Protein AF-K2ARZ6-F1 (afdb_monomer)

Structure (mmCIF, N/CA/C/O backbone):
data_AF-K2ARZ6-F1
#
_entry.id   AF-K2ARZ6-F1
#
loop_
_atom_site.group_PDB
_atom_site.id
_atom_site.type_symbol
_atom_site.label_atom_id
_atom_site.label_alt_id
_atom_site.label_comp_id
_atom_site.label_asym_id
_atom_site.label_entity_id
_atom_site.label_seq_id
_atom_site.pdbx_PDB_ins_code
_atom_site.Cartn_x
_atom_site.Cartn_y
_atom_site.Cartn_z
_atom_site.occupancy
_atom_site.B_iso_or_equiv
_atom_site.auth_seq_id
_atom_site.auth_comp_id
_atom_site.auth_asym_id
_atom_site.auth_atom_id
_atom_site.pdbx_PDB_model_num
ATOM 1 N N . MET A 1 1 ? 5.471 -30.128 -19.962 1.00 64.19 1 MET A N 1
ATOM 2 C CA . MET A 1 1 ? 4.836 -29.045 -20.753 1.00 64.19 1 MET A CA 1
ATOM 3 C C . MET A 1 1 ? 5.200 -29.067 -22.243 1.00 64.19 1 MET A C 1
ATOM 5 O O . MET A 1 1 ? 4.639 -28.265 -22.982 1.00 64.19 1 MET A O 1
ATOM 9 N N . HIS A 1 2 ? 6.078 -29.966 -22.718 1.00 77.81 2 HIS A N 1
ATOM 10 C CA . HIS A 1 2 ? 6.217 -30.201 -24.163 1.00 77.81 2 HIS A CA 1
ATOM 11 C C . HIS A 1 2 ? 4.883 -30.666 -24.757 1.00 77.81 2 HIS A C 1
ATOM 13 O O . HIS A 1 2 ? 4.178 -31.442 -24.115 1.00 77.81 2 HIS A O 1
ATOM 19 N N . GLY A 1 3 ? 4.527 -30.142 -25.931 1.00 87.31 3 GLY A N 1
ATOM 20 C CA . GLY A 1 3 ? 3.229 -30.386 -26.571 1.00 87.31 3 GLY A CA 1
ATOM 21 C C . GLY A 1 3 ? 2.053 -29.590 -25.988 1.00 87.31 3 GLY A C 1
ATOM 22 O O . GLY A 1 3 ? 0.947 -29.716 -26.496 1.00 87.31 3 GLY A O 1
ATOM 23 N N . ILE A 1 4 ? 2.276 -28.768 -24.951 1.00 93.00 4 ILE A N 1
ATOM 24 C CA . ILE A 1 4 ? 1.245 -27.908 -24.332 1.00 93.00 4 ILE A CA 1
ATOM 25 C C . ILE A 1 4 ? 1.539 -26.426 -24.590 1.00 93.00 4 ILE A C 1
ATOM 27 O O . ILE A 1 4 ? 0.636 -25.661 -24.908 1.00 93.00 4 ILE A O 1
ATOM 31 N N . LEU A 1 5 ? 2.805 -26.015 -24.458 1.00 89.50 5 LEU A N 1
ATOM 32 C CA . LEU A 1 5 ? 3.258 -24.655 -24.755 1.00 89.50 5 LEU A CA 1
ATOM 33 C C . LEU A 1 5 ? 4.211 -24.663 -25.953 1.00 89.50 5 LEU A C 1
ATOM 35 O O . LEU A 1 5 ? 4.997 -25.608 -26.078 1.00 89.50 5 LEU A O 1
ATOM 39 N N . PRO A 1 6 ? 4.208 -23.602 -26.782 1.00 92.88 6 PRO A N 1
ATOM 40 C CA . PRO A 1 6 ? 5.226 -23.413 -27.807 1.00 92.88 6 PRO A CA 1
ATOM 41 C C . PRO A 1 6 ? 6.631 -23.489 -27.204 1.00 92.88 6 PRO A C 1
ATOM 43 O O . PRO A 1 6 ? 6.896 -22.886 -26.156 1.00 92.88 6 PRO A O 1
ATOM 46 N N . ASP A 1 7 ? 7.545 -24.205 -27.865 1.00 92.56 7 ASP A N 1
ATOM 47 C CA . ASP A 1 7 ? 8.907 -24.382 -27.352 1.00 92.56 7 ASP A CA 1
ATOM 48 C C . ASP A 1 7 ? 9.645 -23.046 -27.191 1.00 92.56 7 ASP A C 1
ATOM 50 O O . ASP A 1 7 ? 10.406 -22.898 -26.234 1.00 92.56 7 ASP A O 1
ATOM 54 N N . GLU A 1 8 ? 9.344 -22.036 -28.018 1.00 90.69 8 GLU A N 1
ATOM 55 C CA . GLU A 1 8 ? 9.881 -20.677 -27.844 1.00 90.69 8 GLU A CA 1
ATOM 56 C C . GLU A 1 8 ? 9.511 -20.070 -26.485 1.00 90.69 8 GLU A C 1
ATOM 58 O O . GLU A 1 8 ? 10.323 -19.389 -25.868 1.00 90.69 8 GLU A O 1
ATOM 63 N N . THR A 1 9 ? 8.295 -20.332 -25.989 1.00 88.12 9 THR A N 1
ATOM 64 C CA . THR A 1 9 ? 7.817 -19.794 -24.711 1.00 88.12 9 THR A CA 1
ATOM 65 C C . THR A 1 9 ? 8.394 -20.608 -23.564 1.00 88.12 9 THR A C 1
ATOM 67 O O . THR A 1 9 ? 8.871 -20.042 -22.582 1.00 88.12 9 THR A O 1
ATOM 70 N N . ARG A 1 10 ? 8.393 -21.940 -23.700 1.00 90.69 10 ARG A N 1
ATOM 71 C CA . ARG A 1 10 ? 8.890 -22.873 -22.680 1.00 90.69 10 ARG A CA 1
ATOM 72 C C . ARG A 1 10 ?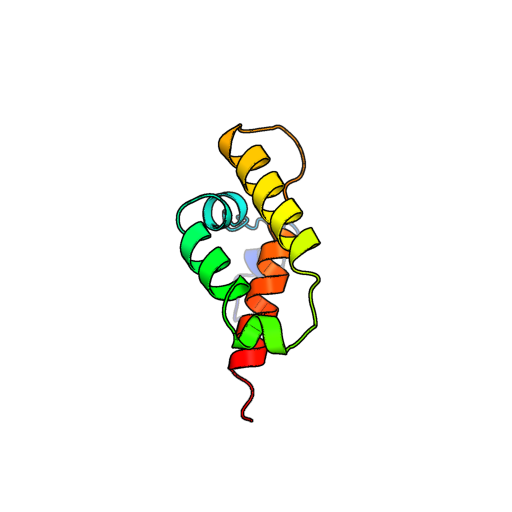 10.389 -22.708 -22.416 1.00 90.69 10 ARG A C 1
ATOM 74 O O . ARG A 1 10 ? 10.827 -22.898 -21.287 1.00 90.69 10 ARG A O 1
ATOM 81 N N . THR A 1 11 ? 11.164 -22.373 -23.447 1.00 91.31 11 THR A N 1
ATOM 82 C CA . THR A 1 11 ? 12.627 -22.206 -23.360 1.00 91.31 11 THR A CA 1
ATOM 83 C C . THR A 1 11 ? 13.066 -20.755 -23.174 1.00 91.31 11 THR A C 1
ATOM 85 O O . THR A 1 11 ? 14.262 -20.474 -23.091 1.00 91.31 11 THR A O 1
ATOM 88 N N . ARG A 1 12 ? 12.123 -19.809 -23.066 1.00 88.00 12 ARG A N 1
ATOM 89 C CA . ARG A 1 12 ? 12.440 -18.386 -22.939 1.00 88.00 12 ARG A CA 1
ATOM 90 C C . ARG A 1 12 ? 13.101 -18.076 -21.594 1.00 88.00 12 ARG A C 1
ATOM 92 O O . ARG A 1 12 ? 12.432 -17.997 -20.570 1.00 88.00 12 ARG A O 1
ATOM 99 N N . ILE A 1 13 ? 14.401 -17.786 -21.619 1.00 86.38 13 ILE A N 1
ATOM 100 C CA . ILE A 1 13 ? 15.164 -17.357 -20.430 1.00 86.38 13 ILE A CA 1
ATOM 101 C C . ILE A 1 13 ? 14.783 -15.925 -20.018 1.00 86.38 13 ILE A C 1
ATOM 103 O O . ILE A 1 13 ? 14.699 -15.594 -18.837 1.00 86.38 13 ILE A O 1
ATOM 107 N N . LYS A 1 14 ? 14.516 -15.049 -20.995 1.00 82.50 14 LYS A N 1
ATOM 108 C CA . LYS A 1 14 ? 14.175 -13.646 -20.736 1.00 82.50 14 LYS A CA 1
ATOM 109 C C . LYS A 1 14 ? 12.754 -13.528 -20.186 1.00 82.50 14 LYS A C 1
ATOM 111 O O . LYS A 1 14 ? 11.786 -13.653 -20.933 1.00 82.50 14 LYS A O 1
ATOM 116 N N . LYS A 1 15 ? 12.606 -13.190 -18.903 1.00 75.88 15 LYS A N 1
ATOM 117 C CA . LYS A 1 15 ? 11.310 -12.808 -18.330 1.00 75.88 15 LYS A CA 1
ATOM 118 C C . LYS A 1 15 ? 11.056 -11.320 -18.555 1.00 75.88 15 LYS A C 1
ATOM 120 O O . LYS A 1 15 ? 11.430 -10.483 -17.746 1.00 75.88 15 LYS A O 1
ATOM 125 N N . THR A 1 16 ? 10.359 -10.984 -19.635 1.00 73.00 16 THR A N 1
ATOM 126 C CA . THR A 1 16 ? 9.682 -9.683 -19.721 1.00 73.00 16 THR A CA 1
ATOM 127 C C . THR A 1 16 ? 8.360 -9.790 -18.971 1.00 73.00 16 THR A C 1
ATOM 129 O O . THR A 1 16 ? 7.496 -10.590 -19.338 1.00 73.00 16 THR A O 1
ATOM 132 N N . GLY A 1 17 ? 8.237 -9.054 -17.873 1.00 71.06 17 GLY A N 1
ATOM 133 C CA . GLY A 1 17 ? 6.969 -8.762 -17.221 1.00 71.06 17 GLY A CA 1
ATOM 134 C C . GLY A 1 17 ? 6.733 -7.265 -17.314 1.00 71.06 17 GLY A C 1
ATOM 135 O O . GLY A 1 17 ? 7.652 -6.488 -17.074 1.00 71.06 17 GLY A O 1
ATOM 136 N N . TRP A 1 18 ? 5.523 -6.869 -17.682 1.00 69.81 18 TRP A N 1
ATOM 137 C CA . TRP A 1 18 ? 5.087 -5.507 -17.432 1.00 69.81 18 TRP A CA 1
ATOM 138 C C . TRP A 1 18 ? 4.764 -5.435 -15.948 1.00 69.81 18 TRP A C 1
ATOM 140 O O . TRP A 1 18 ? 3.885 -6.160 -15.479 1.00 69.81 18 TRP A O 1
ATOM 150 N N . ASN A 1 19 ? 5.509 -4.626 -15.199 1.00 71.44 19 ASN A N 1
ATOM 151 C CA . ASN A 1 19 ? 5.121 -4.347 -13.826 1.00 71.44 19 ASN A CA 1
ATOM 152 C C . ASN A 1 19 ? 3.748 -3.684 -13.877 1.00 71.44 19 ASN A C 1
ATOM 154 O O . ASN A 1 19 ? 3.556 -2.712 -14.613 1.00 71.44 19 ASN A O 1
ATOM 158 N N . ALA A 1 20 ? 2.792 -4.216 -13.115 1.00 79.50 20 ALA A N 1
ATOM 159 C CA . ALA A 1 20 ? 1.551 -3.497 -12.888 1.00 79.50 20 ALA A CA 1
ATOM 160 C C . ALA A 1 20 ? 1.915 -2.096 -12.360 1.00 79.50 20 ALA A C 1
ATOM 162 O O . ALA A 1 20 ? 2.842 -1.989 -11.545 1.00 79.50 20 ALA A O 1
ATOM 163 N N . PRO A 1 21 ? 1.242 -1.021 -12.804 1.00 88.12 21 PRO A N 1
ATOM 164 C CA . PRO A 1 21 ? 1.553 0.343 -12.388 1.00 88.12 21 PRO A CA 1
ATOM 165 C C . PRO A 1 21 ? 1.048 0.605 -10.957 1.00 88.12 21 PRO A C 1
ATOM 167 O O . PRO A 1 21 ? 0.287 1.533 -10.704 1.00 88.12 21 PRO A O 1
ATOM 170 N N . ALA A 1 22 ? 1.463 -0.234 -10.002 1.00 88.75 22 ALA A N 1
ATOM 171 C CA . ALA A 1 22 ? 1.018 -0.212 -8.614 1.00 88.75 22 ALA A CA 1
ATOM 172 C C . ALA A 1 22 ? 1.342 1.126 -7.937 1.00 88.75 22 ALA A C 1
ATOM 174 O O . ALA A 1 22 ? 0.531 1.631 -7.172 1.00 88.75 22 ALA A O 1
ATOM 175 N N . HIS A 1 23 ? 2.471 1.746 -8.287 1.00 89.81 23 HIS A N 1
ATOM 176 C CA . HIS A 1 23 ? 2.812 3.099 -7.848 1.00 89.81 23 HIS A CA 1
ATOM 177 C C . HIS A 1 23 ? 1.763 4.140 -8.269 1.00 89.81 23 HIS A C 1
ATOM 179 O O . HIS A 1 23 ? 1.361 4.967 -7.464 1.00 89.81 23 HIS A O 1
ATOM 185 N N . GLN A 1 24 ? 1.252 4.078 -9.502 1.00 91.38 24 GLN A N 1
ATOM 186 C CA . GLN A 1 24 ? 0.181 4.981 -9.936 1.00 91.38 24 GLN A CA 1
ATOM 187 C C . GLN A 1 24 ? -1.159 4.622 -9.304 1.00 91.38 24 GLN A C 1
ATOM 189 O O . GLN A 1 24 ? -1.968 5.513 -9.062 1.00 91.38 24 GLN A O 1
ATOM 194 N N . TRP A 1 25 ? -1.410 3.335 -9.059 1.00 92.75 25 TRP A N 1
ATOM 195 C CA . TRP A 1 25 ? -2.640 2.880 -8.422 1.00 92.75 25 TRP A CA 1
ATOM 196 C C . TRP A 1 25 ? -2.747 3.414 -6.994 1.00 92.75 25 TRP A C 1
ATOM 198 O O . TRP A 1 25 ? -3.728 4.0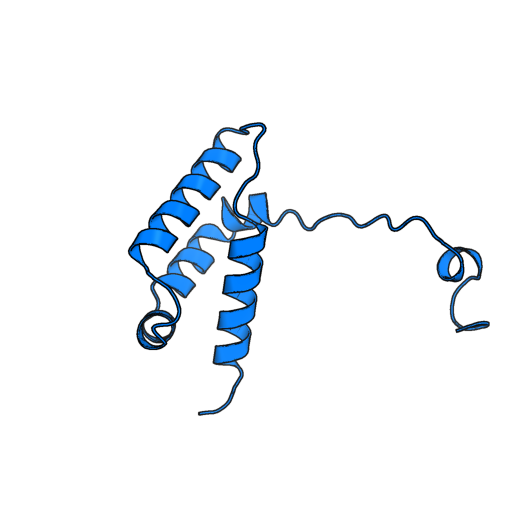78 -6.667 1.00 92.75 25 TRP A O 1
ATOM 208 N N . PHE A 1 26 ? -1.713 3.189 -6.181 1.00 93.94 26 PHE A N 1
ATOM 209 C CA . PHE A 1 26 ? -1.694 3.569 -4.770 1.00 93.94 26 PHE A CA 1
ATOM 210 C C . PHE A 1 26 ? -1.490 5.064 -4.520 1.00 93.94 26 PHE A C 1
ATOM 212 O O . PHE A 1 26 ? -1.775 5.509 -3.416 1.00 93.94 26 PHE A O 1
ATOM 219 N N . ALA A 1 27 ? -1.058 5.839 -5.517 1.00 93.12 27 ALA A N 1
ATOM 220 C CA . ALA A 1 27 ? -0.976 7.298 -5.423 1.00 93.12 27 ALA A CA 1
ATOM 221 C C . ALA A 1 27 ? -2.153 8.039 -6.087 1.00 93.12 27 ALA A C 1
ATOM 223 O O . ALA A 1 27 ? -2.279 9.242 -5.902 1.00 93.12 27 ALA A O 1
ATOM 224 N N . ASN A 1 28 ? -3.000 7.357 -6.871 1.00 91.06 28 ASN A N 1
ATOM 225 C CA . ASN A 1 28 ? -4.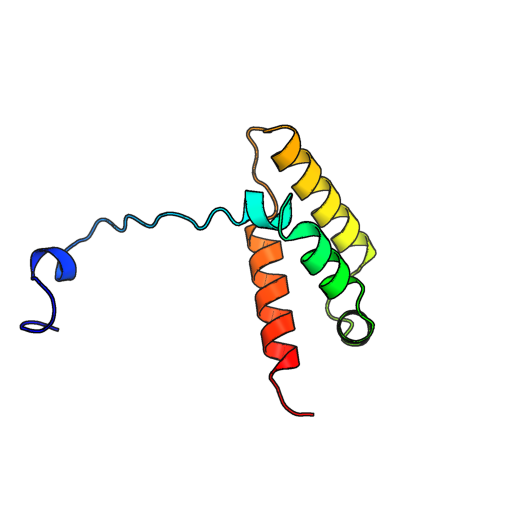117 7.990 -7.582 1.00 91.06 28 ASN A CA 1
ATOM 226 C C . ASN A 1 28 ? -5.425 7.219 -7.372 1.00 91.06 28 ASN A C 1
ATOM 228 O O . ASN A 1 28 ? -6.082 7.364 -6.346 1.00 91.06 28 ASN A O 1
ATOM 232 N N . LYS A 1 29 ? -5.815 6.397 -8.356 1.00 88.44 29 LYS A N 1
ATOM 233 C CA . LYS A 1 29 ? -7.161 5.817 -8.456 1.00 88.44 29 LYS A CA 1
ATOM 234 C C . LYS A 1 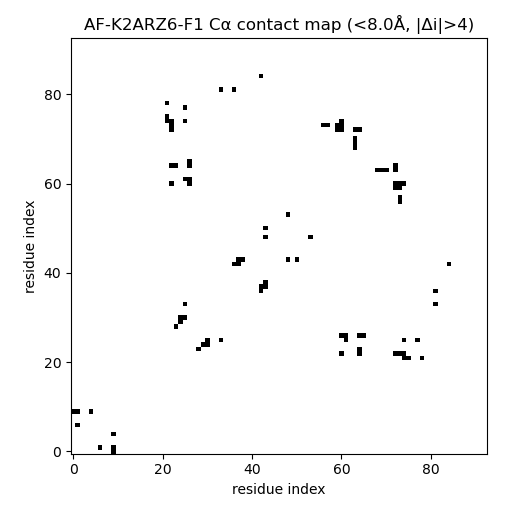29 ? -7.551 4.959 -7.259 1.00 88.44 29 LYS A C 1
ATOM 236 O O . LYS A 1 29 ? -8.723 4.938 -6.944 1.00 88.44 29 LYS A O 1
ATOM 241 N N . GLY A 1 30 ? -6.592 4.261 -6.652 1.00 90.56 30 GLY A N 1
ATOM 242 C CA . GLY A 1 30 ? -6.814 3.377 -5.511 1.00 90.56 30 GLY A CA 1
ATOM 243 C C . GLY A 1 30 ? -6.410 3.976 -4.166 1.00 90.56 30 GLY A C 1
ATOM 244 O O . GLY A 1 30 ? -6.372 3.251 -3.174 1.00 90.56 30 GLY A O 1
ATOM 245 N N . LEU A 1 31 ? -6.023 5.257 -4.119 1.00 92.50 31 LEU A N 1
ATOM 246 C CA . LEU A 1 31 ? -5.553 5.901 -2.889 1.00 92.50 31 LEU A CA 1
ATOM 247 C C . LEU A 1 31 ? -6.672 5.999 -1.847 1.00 92.50 31 LEU A C 1
ATOM 249 O O . LEU A 1 31 ? -6.416 5.819 -0.655 1.00 92.50 31 LEU A O 1
ATOM 253 N N . LEU A 1 32 ? -7.902 6.278 -2.288 1.00 94.00 32 LEU A N 1
ATOM 254 C CA . LEU A 1 32 ? -9.053 6.381 -1.397 1.00 94.00 32 LEU A CA 1
ATOM 255 C C . LEU A 1 32 ? -9.366 5.020 -0.768 1.00 94.00 32 LEU A C 1
ATOM 257 O O . LEU A 1 32 ? -9.400 4.913 0.452 1.00 94.00 32 LEU A O 1
ATOM 261 N N . GLU A 1 33 ? -9.483 3.972 -1.579 1.00 94.31 33 GLU A N 1
ATOM 262 C CA . GLU A 1 33 ? -9.760 2.606 -1.132 1.00 94.31 33 GLU A CA 1
ATOM 263 C C . GLU A 1 33 ? -8.641 2.064 -0.233 1.00 94.31 33 GLU A C 1
ATOM 265 O O . GLU A 1 33 ? -8.903 1.361 0.743 1.00 94.31 33 GLU A O 1
ATOM 270 N N . LEU A 1 34 ? -7.384 2.415 -0.525 1.00 95.00 34 LEU A N 1
ATOM 271 C CA . LEU A 1 34 ? -6.247 2.083 0.331 1.00 95.00 34 LEU A CA 1
ATOM 272 C C . LEU A 1 34 ? -6.370 2.750 1.708 1.00 95.00 34 LEU A C 1
ATOM 274 O O . LEU A 1 34 ? -6.200 2.079 2.729 1.00 95.00 34 LEU A O 1
ATOM 278 N N . LYS A 1 35 ? -6.685 4.052 1.748 1.00 94.69 35 LYS A N 1
ATOM 279 C CA . LYS A 1 35 ? -6.900 4.794 3.000 1.00 94.69 35 LYS A CA 1
ATOM 280 C C . LYS A 1 35 ? -8.092 4.222 3.772 1.00 94.69 35 LYS A C 1
ATOM 282 O O . LYS A 1 35 ? -7.975 3.981 4.970 1.00 94.69 35 LYS A O 1
ATOM 287 N N . GLU A 1 36 ? -9.203 3.922 3.104 1.00 95.12 36 GLU A N 1
ATOM 288 C CA . GLU A 1 36 ? -10.371 3.286 3.725 1.00 95.12 36 GLU A CA 1
ATOM 289 C C . GLU A 1 36 ? -10.039 1.915 4.325 1.00 95.12 36 GLU A C 1
ATOM 291 O O . GLU A 1 36 ? -10.432 1.617 5.456 1.00 95.12 36 GLU A O 1
ATOM 296 N N . LEU A 1 37 ? -9.266 1.090 3.612 1.00 95.31 37 LEU A N 1
ATOM 297 C CA . LEU A 1 37 ? -8.811 -0.208 4.104 1.00 95.31 37 LEU A CA 1
ATOM 298 C C . LEU A 1 37 ? -7.964 -0.054 5.373 1.00 95.31 37 LEU A C 1
ATOM 300 O O . LEU A 1 37 ? -8.256 -0.707 6.376 1.00 95.31 37 LEU A O 1
ATOM 304 N N . ILE A 1 38 ? -6.970 0.835 5.352 1.00 94.69 38 ILE A N 1
ATOM 305 C CA . ILE A 1 38 ? -6.033 1.064 6.464 1.00 94.69 38 ILE A CA 1
ATOM 306 C C . ILE A 1 38 ? -6.731 1.679 7.684 1.00 94.69 38 ILE A C 1
ATOM 308 O O . ILE A 1 38 ? -6.427 1.340 8.829 1.00 94.69 38 ILE A O 1
ATOM 312 N N . TYR A 1 39 ? -7.697 2.569 7.467 1.00 94.31 39 TYR A N 1
ATOM 313 C CA . TYR A 1 39 ? -8.422 3.214 8.558 1.00 94.31 39 TYR A CA 1
ATOM 314 C C . TYR A 1 39 ? -9.649 2.437 9.037 1.00 94.31 39 TYR A C 1
ATOM 316 O O . TYR A 1 39 ? -10.268 2.852 10.020 1.00 94.31 39 TYR A O 1
ATOM 324 N N . SER A 1 40 ? -9.972 1.302 8.415 1.00 95.94 40 SER A N 1
ATOM 325 C CA . SER A 1 40 ? -11.087 0.458 8.842 1.00 95.94 40 SER A CA 1
ATOM 326 C C . SER A 1 40 ? -10.891 -0.092 10.268 1.00 95.94 40 SER A C 1
ATOM 328 O O . SER A 1 40 ? -9.769 -0.434 10.659 1.00 95.94 40 SER A O 1
ATOM 330 N N . PRO A 1 41 ? -11.969 -0.234 11.067 1.00 95.00 41 PRO A N 1
ATOM 331 C CA . PRO A 1 41 ? -11.872 -0.793 12.416 1.00 95.00 41 PRO A CA 1
ATOM 332 C C . PRO A 1 41 ? -11.263 -2.197 12.443 1.00 95.00 41 PRO A C 1
ATOM 334 O O . PRO A 1 41 ? -10.462 -2.494 13.325 1.00 95.00 41 PRO A O 1
ATOM 337 N N . THR A 1 42 ? -11.600 -3.035 11.460 1.00 93.81 42 THR A N 1
ATOM 338 C CA . THR A 1 42 ? -11.084 -4.403 11.340 1.00 93.81 42 THR A CA 1
ATOM 339 C C . THR A 1 42 ? -9.573 -4.416 11.160 1.00 93.81 42 THR A C 1
ATOM 341 O O . THR A 1 42 ? -8.896 -5.147 11.872 1.00 93.81 42 THR A O 1
ATOM 344 N N . PHE A 1 43 ? -9.028 -3.562 10.289 1.00 96.50 43 PHE A N 1
ATOM 345 C CA . PHE A 1 43 ? -7.582 -3.442 10.102 1.00 96.50 43 PHE A CA 1
ATOM 346 C C . PHE A 1 43 ? -6.883 -3.006 11.396 1.00 96.50 43 PHE A C 1
ATOM 348 O O . PHE A 1 43 ? -5.905 -3.622 11.820 1.00 96.50 43 PHE A O 1
ATOM 355 N N . ARG A 1 44 ? -7.420 -1.981 12.073 1.00 94.50 44 ARG A N 1
ATOM 356 C CA . ARG A 1 44 ? -6.839 -1.447 13.317 1.00 94.50 44 ARG A CA 1
ATOM 357 C C . ARG A 1 44 ? -6.854 -2.466 14.456 1.00 94.50 44 ARG A C 1
ATOM 359 O O . ARG A 1 44 ? -5.867 -2.589 15.174 1.00 94.50 44 ARG A O 1
ATOM 366 N N . GLN A 1 45 ? -7.947 -3.213 14.605 1.00 95.06 45 GLN A N 1
ATOM 367 C CA . GLN A 1 45 ? -8.101 -4.215 15.664 1.00 95.06 45 GLN A CA 1
ATOM 368 C C . GLN A 1 45 ? -7.117 -5.382 15.539 1.00 95.06 45 GLN A C 1
ATOM 370 O O . GLN A 1 45 ? -6.799 -6.006 16.546 1.00 95.06 45 GLN A O 1
ATOM 375 N N . ARG A 1 46 ? -6.588 -5.658 14.339 1.00 93.62 46 ARG A N 1
ATOM 376 C CA . ARG A 1 46 ? -5.567 -6.702 14.155 1.00 93.62 46 ARG A CA 1
ATOM 377 C C . ARG A 1 46 ? -4.245 -6.377 14.847 1.00 93.62 46 ARG A C 1
ATOM 379 O O . ARG A 1 46 ? -3.500 -7.299 15.153 1.00 93.62 46 ARG A O 1
ATOM 386 N N . GLY A 1 47 ? -3.918 -5.096 15.044 1.00 95.38 47 GLY A N 1
ATOM 387 C CA . GLY A 1 47 ? -2.698 -4.680 15.747 1.00 95.38 47 GLY A CA 1
ATOM 388 C C . GLY A 1 47 ? -1.376 -5.063 15.063 1.00 95.38 47 GLY A C 1
ATOM 389 O O . GLY A 1 47 ? -0.332 -5.013 15.704 1.00 95.38 47 GLY A O 1
ATOM 390 N N . ILE A 1 48 ? -1.402 -5.445 13.780 1.00 96.19 48 ILE A N 1
ATOM 391 C CA . ILE A 1 48 ? -0.209 -5.885 13.030 1.00 96.19 48 ILE A CA 1
ATOM 392 C C . ILE A 1 48 ? 0.694 -4.697 12.665 1.00 96.19 48 ILE A C 1
ATOM 394 O O . ILE A 1 48 ? 1.917 -4.821 12.660 1.00 96.19 48 ILE A O 1
ATOM 398 N N . TYR A 1 49 ? 0.098 -3.544 12.351 1.00 96.62 49 TYR A N 1
ATOM 399 C CA . TYR A 1 49 ? 0.808 -2.377 11.828 1.00 96.62 49 TYR A CA 1
ATOM 400 C C . TYR A 1 49 ? 0.767 -1.194 12.792 1.00 96.62 49 TYR A C 1
ATOM 402 O O . TYR A 1 49 ? -0.252 -0.917 13.426 1.00 96.62 49 TYR A O 1
ATOM 410 N N . ASN A 1 50 ? 1.864 -0.436 12.832 1.00 95.75 50 ASN A N 1
ATOM 411 C CA . ASN A 1 50 ? 1.895 0.870 13.477 1.00 95.75 50 ASN A CA 1
ATOM 412 C C . ASN A 1 50 ? 1.286 1.924 12.537 1.00 95.75 50 ASN A C 1
ATOM 414 O O . ASN A 1 50 ? 1.884 2.269 11.518 1.00 95.75 50 ASN A O 1
ATOM 418 N N . LEU A 1 51 ? 0.108 2.440 12.896 1.00 94.06 51 LEU A N 1
ATOM 419 C CA . LEU A 1 51 ? -0.647 3.375 12.058 1.00 94.06 51 LEU A CA 1
ATOM 420 C C . LEU A 1 51 ? 0.106 4.684 11.794 1.00 94.06 51 LEU A C 1
ATOM 422 O O . LEU A 1 51 ? 0.075 5.168 10.670 1.00 94.06 51 LEU A O 1
ATOM 426 N N . SER A 1 52 ? 0.843 5.218 12.775 1.00 95.06 52 SER A N 1
ATOM 427 C CA . SER A 1 52 ? 1.567 6.481 12.575 1.00 95.06 52 SER A CA 1
ATOM 428 C C . SER A 1 52 ? 2.722 6.333 11.585 1.00 95.06 52 SER A C 1
ATOM 430 O O . SER A 1 52 ? 2.981 7.235 10.796 1.00 95.06 52 SER A O 1
ATOM 432 N N . GLN A 1 53 ? 3.391 5.176 11.576 1.00 97.31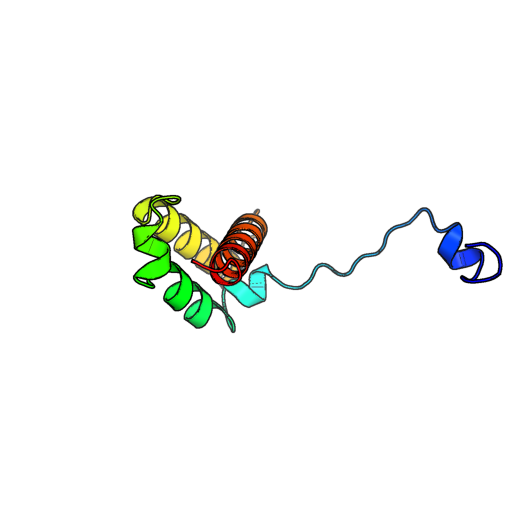 53 GLN A N 1
ATOM 433 C CA . GLN A 1 53 ? 4.420 4.872 10.577 1.00 97.31 53 GLN A CA 1
ATOM 434 C C . GLN A 1 53 ? 3.810 4.629 9.197 1.00 97.31 53 GLN A C 1
ATOM 436 O O . GLN A 1 53 ? 4.379 5.027 8.183 1.00 97.31 53 GLN A O 1
ATOM 441 N N . LEU A 1 54 ? 2.633 4.009 9.151 1.00 96.19 54 LEU A N 1
ATOM 442 C CA . LEU A 1 54 ? 1.924 3.763 7.904 1.00 96.19 54 LEU A CA 1
ATOM 443 C C . LEU A 1 54 ? 1.460 5.068 7.238 1.00 96.19 54 LEU A C 1
ATOM 445 O O . LEU A 1 54 ? 1.584 5.197 6.022 1.00 96.19 54 LEU A O 1
ATOM 449 N N . ASP A 1 55 ? 1.019 6.054 8.022 1.00 95.69 55 ASP A N 1
ATOM 450 C CA . ASP A 1 55 ? 0.669 7.390 7.525 1.00 95.69 55 ASP A CA 1
ATOM 451 C C . ASP A 1 55 ? 1.871 8.099 6.876 1.00 95.69 55 ASP A C 1
ATOM 453 O O . ASP A 1 55 ? 1.731 8.731 5.824 1.00 95.69 55 ASP A O 1
ATOM 457 N N . ILE A 1 56 ? 3.065 7.955 7.464 1.00 97.69 56 ILE A N 1
ATOM 458 C CA . ILE A 1 56 ? 4.315 8.484 6.896 1.00 97.69 56 ILE A CA 1
ATOM 459 C C . ILE A 1 56 ? 4.612 7.798 5.559 1.00 97.69 56 ILE A C 1
ATOM 461 O O . ILE A 1 56 ? 4.818 8.480 4.558 1.00 97.69 56 ILE A O 1
ATOM 465 N N . ILE A 1 57 ? 4.558 6.463 5.514 1.00 97.19 57 ILE A N 1
ATOM 466 C CA . ILE A 1 57 ? 4.812 5.678 4.295 1.00 97.19 57 ILE A CA 1
ATOM 467 C C . ILE A 1 57 ? 3.839 6.059 3.170 1.00 97.19 57 ILE A C 1
ATOM 469 O O . ILE A 1 57 ? 4.259 6.241 2.026 1.00 97.19 57 ILE A O 1
ATOM 473 N N . LEU A 1 58 ? 2.546 6.199 3.475 1.00 96.31 58 LEU A N 1
ATOM 474 C CA . LEU A 1 58 ? 1.538 6.620 2.498 1.00 96.31 58 LEU A CA 1
ATOM 475 C C . LEU A 1 58 ? 1.837 8.018 1.953 1.00 96.31 58 LEU A C 1
ATOM 477 O O . LEU A 1 58 ? 1.837 8.217 0.739 1.00 96.31 58 LEU A O 1
ATOM 481 N N . SER A 1 59 ? 2.131 8.965 2.844 1.00 95.81 59 SER A N 1
ATOM 482 C CA . SER A 1 59 ? 2.406 10.358 2.476 1.00 95.81 59 SER A CA 1
ATOM 483 C C . SER A 1 59 ? 3.679 10.484 1.637 1.00 95.81 59 SER A C 1
ATOM 485 O O . SER A 1 59 ? 3.699 11.193 0.632 1.00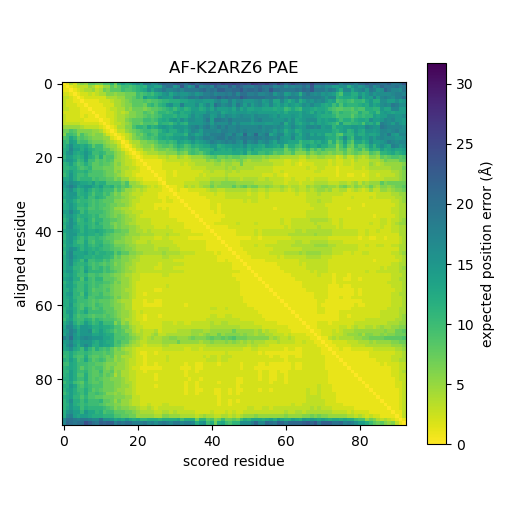 95.81 59 SER A O 1
ATOM 487 N N . GLU A 1 60 ? 4.740 9.764 2.007 1.00 97.62 60 GLU A N 1
ATOM 488 C CA . GLU A 1 60 ? 5.976 9.706 1.226 1.00 97.62 60 GLU A CA 1
ATOM 489 C C . GLU A 1 60 ? 5.747 9.080 -0.149 1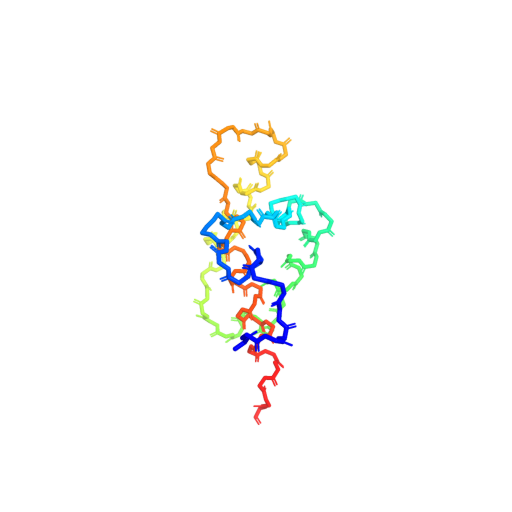.00 97.62 60 GLU A C 1
ATOM 491 O O . GLU A 1 60 ? 6.243 9.601 -1.145 1.00 97.62 60 GLU A O 1
ATOM 496 N N . HIS A 1 61 ? 4.985 7.984 -0.226 1.00 96.94 61 HIS A N 1
ATOM 497 C CA . HIS A 1 61 ? 4.659 7.338 -1.495 1.00 96.94 61 HIS A CA 1
ATOM 498 C C . HIS A 1 61 ? 3.925 8.295 -2.437 1.00 96.94 61 HIS A C 1
ATOM 500 O O . HIS A 1 61 ? 4.335 8.468 -3.586 1.00 96.94 61 HIS A O 1
ATOM 506 N N . GLU A 1 62 ? 2.871 8.939 -1.933 1.00 95.81 62 GLU A N 1
ATOM 507 C CA . GLU A 1 62 ? 2.069 9.913 -2.672 1.00 95.81 62 GLU A CA 1
ATOM 508 C C . GLU A 1 62 ? 2.939 11.081 -3.160 1.00 95.81 62 GLU A C 1
ATOM 510 O O . GLU A 1 62 ? 2.882 11.451 -4.335 1.00 95.81 62 GLU A O 1
ATOM 515 N N . ALA A 1 63 ? 3.816 11.615 -2.303 1.00 96.06 63 ALA A N 1
ATOM 516 C CA . ALA A 1 63 ? 4.725 12.702 -2.656 1.00 96.06 63 ALA A CA 1
ATOM 517 C C . ALA A 1 63 ? 5.726 12.311 -3.757 1.00 96.06 63 ALA A C 1
ATOM 519 O O . ALA A 1 63 ? 5.890 13.064 -4.716 1.00 96.06 63 ALA A O 1
ATOM 520 N N . ILE A 1 64 ? 6.359 11.138 -3.652 1.00 96.75 64 ILE A N 1
ATOM 521 C CA . ILE A 1 64 ? 7.329 10.648 -4.647 1.00 96.75 64 ILE A CA 1
ATOM 522 C C . ILE A 1 64 ? 6.660 10.504 -6.014 1.00 96.75 64 ILE A C 1
ATOM 524 O O . ILE A 1 64 ? 7.192 10.971 -7.022 1.00 96.75 64 ILE A O 1
ATOM 528 N N . VAL A 1 65 ? 5.483 9.870 -6.052 1.00 95.12 65 VAL A N 1
ATOM 529 C CA . VAL A 1 65 ? 4.785 9.580 -7.309 1.00 95.12 65 VAL A CA 1
ATOM 530 C C . VAL A 1 65 ? 4.205 10.851 -7.931 1.00 95.12 65 VAL A C 1
ATOM 532 O O . VAL A 1 65 ? 4.371 11.058 -9.130 1.00 95.12 65 VAL A O 1
ATOM 535 N N . SER A 1 66 ? 3.567 11.720 -7.141 1.00 94.00 66 SER A N 1
ATOM 536 C CA . SER A 1 66 ? 2.952 12.960 -7.646 1.00 94.00 66 SER A CA 1
ATOM 537 C C . SER A 1 66 ? 3.975 13.965 -8.181 1.00 94.00 66 SER A C 1
ATOM 539 O O . SER A 1 66 ? 3.709 14.641 -9.173 1.00 94.00 66 SER A O 1
ATOM 541 N N . LYS A 1 67 ? 5.162 14.039 -7.568 1.00 95.50 67 LYS A N 1
ATOM 542 C CA . LYS A 1 67 ? 6.263 14.904 -8.019 1.00 95.50 67 LYS A CA 1
ATOM 543 C C . LYS A 1 67 ? 7.131 14.272 -9.107 1.00 95.50 67 LYS A C 1
ATOM 545 O O . LYS A 1 67 ? 7.984 14.958 -9.664 1.00 95.50 67 LYS A O 1
ATOM 550 N N . GLY A 1 68 ? 6.945 12.983 -9.398 1.00 93.56 68 GLY A N 1
ATOM 551 C CA . GLY A 1 68 ? 7.786 12.248 -10.342 1.00 93.56 68 GLY A CA 1
ATOM 552 C C . GLY A 1 68 ? 9.248 12.158 -9.894 1.00 93.56 68 GLY A C 1
ATOM 553 O O . GLY A 1 68 ? 10.149 12.240 -10.727 1.00 93.56 68 GLY A O 1
ATOM 554 N N . GLU A 1 69 ? 9.499 12.035 -8.587 1.00 94.56 69 GLU A N 1
ATOM 555 C CA . GLU A 1 69 ? 10.862 11.938 -8.057 1.00 94.56 69 GLU A CA 1
ATOM 556 C C . GLU A 1 69 ? 11.548 10.651 -8.550 1.00 94.56 69 GLU A C 1
ATOM 558 O O . GLU A 1 69 ? 10.983 9.558 -8.489 1.00 94.56 69 GLU A O 1
ATOM 563 N N . ALA A 1 70 ? 12.799 10.766 -9.004 1.00 92.00 70 ALA A N 1
ATOM 564 C CA . ALA A 1 70 ? 13.610 9.641 -9.473 1.00 92.00 70 ALA A CA 1
ATOM 565 C C . ALA A 1 70 ? 14.237 8.861 -8.301 1.00 92.00 70 ALA A C 1
ATOM 567 O O . ALA A 1 70 ? 15.458 8.757 -8.185 1.00 92.00 70 ALA A O 1
ATOM 568 N N . ARG A 1 71 ? 13.394 8.347 -7.401 1.00 94.12 71 ARG A N 1
ATOM 569 C CA . ARG A 1 71 ? 13.790 7.520 -6.255 1.00 94.12 71 ARG A CA 1
ATOM 570 C C . ARG A 1 71 ? 12.780 6.405 -6.006 1.00 94.12 71 ARG A C 1
ATOM 572 O O . ARG A 1 71 ? 11.650 6.458 -6.494 1.00 94.12 71 ARG A O 1
ATOM 579 N N . ASP A 1 72 ? 13.180 5.417 -5.214 1.00 93.00 72 ASP A N 1
ATOM 580 C CA . ASP A 1 72 ? 12.300 4.311 -4.851 1.00 93.00 72 ASP A CA 1
ATOM 581 C C . ASP A 1 72 ? 11.083 4.805 -4.063 1.00 93.00 72 ASP A C 1
ATOM 583 O O . ASP A 1 72 ? 11.192 5.626 -3.151 1.00 93.00 72 ASP A O 1
ATOM 587 N N . ASN A 1 73 ? 9.914 4.284 -4.429 1.00 94.94 73 ASN A N 1
ATOM 588 C CA . ASN A 1 73 ? 8.648 4.531 -3.749 1.00 94.94 73 ASN A CA 1
ATOM 589 C C . ASN A 1 73 ? 8.190 3.280 -2.982 1.00 94.94 73 ASN A C 1
ATOM 591 O O . ASN A 1 73 ? 8.726 2.186 -3.149 1.00 94.94 73 ASN A O 1
ATOM 595 N N . HIS A 1 74 ? 7.125 3.421 -2.192 1.00 96.81 74 HIS A N 1
ATOM 596 C CA . HIS A 1 74 ? 6.641 2.344 -1.320 1.00 96.81 74 HIS A CA 1
ATOM 597 C C . HIS A 1 74 ? 5.633 1.360 -1.948 1.00 96.81 74 HIS A C 1
ATOM 599 O O . HIS A 1 74 ? 4.979 0.613 -1.221 1.00 96.81 74 HIS A O 1
ATOM 605 N N . MET A 1 75 ? 5.489 1.304 -3.282 1.00 94.88 75 MET A N 1
ATOM 606 C CA . MET A 1 75 ? 4.426 0.508 -3.929 1.00 94.88 75 MET A CA 1
ATOM 607 C C . MET A 1 75 ? 4.453 -0.981 -3.558 1.00 94.88 75 MET A C 1
ATOM 609 O O . MET A 1 75 ? 3.401 -1.609 -3.481 1.00 94.88 75 MET A O 1
ATOM 613 N N . MET A 1 76 ? 5.640 -1.560 -3.343 1.00 93.81 76 MET A N 1
ATOM 614 C CA . MET A 1 76 ? 5.767 -2.990 -3.041 1.00 93.81 76 MET A CA 1
ATOM 615 C C . MET A 1 76 ? 5.301 -3.325 -1.633 1.00 93.81 76 MET A C 1
ATOM 617 O O . MET A 1 76 ? 4.597 -4.315 -1.447 1.00 93.81 76 MET A O 1
ATOM 621 N N . PHE A 1 77 ? 5.612 -2.461 -0.671 1.00 96.44 77 PHE A N 1
ATOM 622 C CA . PHE A 1 77 ? 5.100 -2.588 0.684 1.00 96.44 77 PHE A CA 1
ATOM 623 C C . PHE A 1 77 ? 3.573 -2.432 0.715 1.00 96.44 77 PHE A C 1
ATOM 625 O O . PHE A 1 77 ? 2.878 -3.275 1.278 1.00 96.44 77 PHE A O 1
ATOM 632 N N . LEU A 1 78 ? 3.036 -1.407 0.041 1.00 96.38 78 LEU A N 1
ATOM 633 C CA . LEU A 1 78 ? 1.587 -1.175 -0.029 1.00 96.38 78 LEU A CA 1
ATOM 634 C C . LEU A 1 78 ? 0.857 -2.345 -0.702 1.00 96.38 78 LEU A C 1
ATOM 636 O O . LEU A 1 78 ? -0.199 -2.772 -0.237 1.00 96.38 78 LEU A O 1
ATOM 640 N N . TRP A 1 79 ? 1.456 -2.929 -1.744 1.00 95.06 79 TRP A N 1
ATOM 641 C CA . TRP A 1 79 ? 0.940 -4.140 -2.377 1.00 95.06 79 TRP A CA 1
ATOM 642 C C . TRP A 1 79 ? 0.873 -5.317 -1.400 1.00 95.06 79 TRP A C 1
ATOM 644 O O . TRP A 1 79 ? -0.162 -5.977 -1.304 1.00 95.06 79 TRP A O 1
ATOM 654 N N . GLN A 1 80 ? 1.948 -5.581 -0.658 1.00 95.69 80 GLN A N 1
ATOM 655 C CA . GLN A 1 80 ? 1.987 -6.660 0.333 1.00 95.69 80 GLN A CA 1
ATOM 656 C C . GLN A 1 80 ? 0.952 -6.453 1.443 1.00 95.69 80 GLN 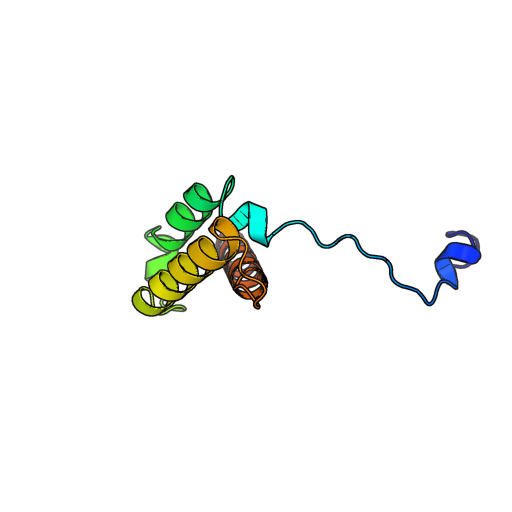A C 1
ATOM 658 O O . GLN A 1 80 ? 0.248 -7.397 1.794 1.00 95.69 80 GLN A O 1
ATOM 663 N N . LEU A 1 81 ? 0.819 -5.221 1.941 1.00 96.94 81 LEU A N 1
ATOM 664 C CA . LEU A 1 81 ? -0.155 -4.852 2.967 1.00 96.94 81 LEU A CA 1
ATOM 665 C C . LEU A 1 81 ? -1.587 -5.134 2.513 1.00 96.94 81 LEU A C 1
ATOM 667 O O . LEU A 1 81 ? -2.341 -5.791 3.228 1.00 96.94 81 LEU A O 1
ATOM 671 N N . VAL A 1 82 ? -1.957 -4.672 1.315 1.00 95.75 82 VAL A N 1
ATOM 672 C CA . VAL A 1 82 ? -3.307 -4.886 0.773 1.00 95.75 82 VAL A CA 1
ATOM 673 C C . VAL A 1 82 ? -3.584 -6.373 0.590 1.00 95.75 82 VAL A C 1
ATOM 675 O O . VAL A 1 82 ? -4.641 -6.847 0.997 1.00 95.75 82 VAL A O 1
ATOM 678 N N . ASN A 1 83 ? -2.637 -7.131 0.032 1.00 96.12 83 ASN A N 1
ATOM 679 C CA . ASN A 1 83 ? -2.816 -8.574 -0.142 1.00 96.12 83 ASN A CA 1
ATOM 680 C C . ASN A 1 83 ? -2.971 -9.297 1.198 1.00 96.12 83 ASN A C 1
ATOM 682 O O . ASN A 1 83 ? -3.838 -10.161 1.320 1.00 96.12 83 ASN A O 1
ATOM 686 N N . LEU A 1 84 ? -2.171 -8.926 2.201 1.00 96.94 84 LEU A N 1
ATOM 687 C CA . LEU A 1 84 ? -2.285 -9.496 3.536 1.00 96.94 84 LEU A CA 1
ATOM 688 C C . LEU A 1 84 ? -3.666 -9.216 4.132 1.00 96.94 84 LEU A C 1
ATOM 690 O O . LEU A 1 84 ? -4.326 -10.143 4.588 1.00 96.94 84 LEU A O 1
ATOM 694 N N . GLU A 1 85 ? -4.129 -7.966 4.104 1.00 96.31 85 GLU A N 1
ATOM 695 C CA . GLU A 1 85 ? -5.426 -7.613 4.685 1.00 96.31 85 GLU A CA 1
ATOM 696 C C . GLU A 1 85 ? -6.590 -8.289 3.951 1.00 96.31 85 GLU A C 1
ATOM 698 O O . GLU A 1 85 ? -7.511 -8.791 4.595 1.00 96.31 85 GLU A O 1
ATOM 703 N N . LEU A 1 86 ? -6.552 -8.354 2.617 1.00 95.56 86 LEU A N 1
ATOM 704 C CA . LEU A 1 86 ? -7.577 -9.056 1.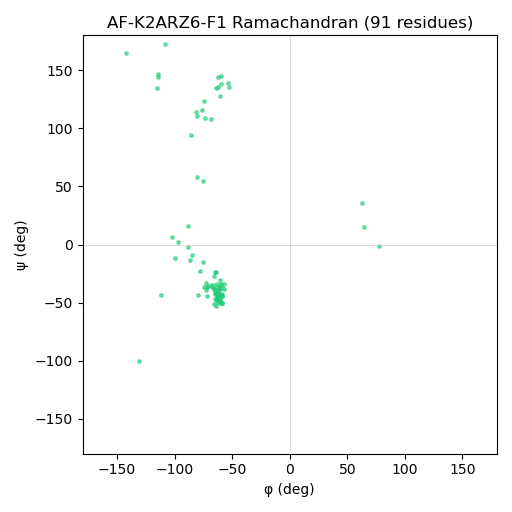841 1.00 95.56 86 LEU A CA 1
ATOM 705 C C . LEU A 1 86 ? -7.603 -10.555 2.158 1.00 95.56 86 LEU A C 1
ATOM 707 O O . LEU A 1 86 ? -8.684 -11.129 2.285 1.00 95.56 86 LEU A O 1
ATOM 711 N N . TRP A 1 87 ? -6.437 -11.179 2.340 1.00 96.88 87 TRP A N 1
ATOM 712 C CA . TRP A 1 87 ? -6.356 -12.570 2.778 1.00 96.88 87 TRP A CA 1
ATOM 713 C C . TRP A 1 87 ? -6.902 -12.749 4.197 1.00 96.88 87 TRP A C 1
ATOM 715 O O . TRP A 1 87 ? -7.745 -13.605 4.429 1.00 96.88 87 TRP A O 1
ATOM 725 N N . LEU A 1 88 ? -6.519 -11.895 5.145 1.00 95.56 88 LEU A N 1
ATOM 726 C CA . LEU A 1 88 ? -7.022 -11.979 6.516 1.00 95.56 88 LEU A CA 1
ATOM 727 C C . LEU A 1 88 ? -8.536 -11.722 6.622 1.00 95.56 88 LEU A C 1
ATOM 729 O O . LEU A 1 88 ? -9.154 -12.131 7.603 1.00 95.56 88 LEU A O 1
ATOM 733 N N . ARG A 1 89 ? -9.143 -11.016 5.659 1.00 94.19 89 ARG A N 1
ATOM 734 C CA . ARG A 1 89 ? -10.605 -10.850 5.549 1.00 94.19 89 ARG A CA 1
ATOM 735 C C . ARG A 1 89 ? -11.309 -12.067 4.954 1.00 94.19 89 ARG A C 1
ATOM 737 O O . ARG A 1 89 ? -12.508 -12.208 5.164 1.00 94.19 89 ARG A O 1
ATOM 744 N N . SER A 1 90 ? -10.603 -12.902 4.192 1.00 95.44 90 SER A N 1
ATOM 745 C CA . SER A 1 90 ? -11.189 -14.096 3.577 1.00 95.44 90 SER A CA 1
ATOM 746 C C . SER A 1 90 ? -11.159 -15.323 4.488 1.00 95.44 90 SER A C 1
ATOM 748 O O . SER A 1 90 ? -11.854 -16.298 4.206 1.00 95.44 90 SER A O 1
ATOM 750 N N . ILE A 1 91 ? -10.389 -15.279 5.580 1.00 94.25 91 ILE A N 1
ATOM 751 C CA . ILE A 1 91 ? -10.364 -16.333 6.595 1.00 94.25 91 ILE A CA 1
ATOM 752 C C . ILE A 1 91 ? -11.647 -16.239 7.444 1.00 94.25 91 ILE A C 1
ATOM 754 O O . ILE A 1 91 ? -11.906 -15.178 8.019 1.00 94.25 91 ILE A O 1
ATOM 758 N N . PRO A 1 92 ? -12.451 -17.316 7.539 1.00 83.06 92 PRO A N 1
ATOM 759 C CA . PRO A 1 92 ? -13.607 -17.368 8.433 1.00 83.06 92 PRO A CA 1
ATOM 760 C C . PRO A 1 92 ? -13.201 -17.171 9.900 1.00 83.06 92 PRO A C 1
ATOM 762 O O . PRO A 1 92 ? -12.124 -17.614 10.299 1.00 83.06 92 PRO A O 1
ATOM 765 N N . ALA A 1 93 ? -14.065 -16.510 10.676 1.00 71.69 93 ALA A N 1
ATOM 766 C CA . ALA A 1 93 ? -13.886 -16.319 12.117 1.00 71.69 93 ALA A CA 1
ATOM 767 C C . ALA A 1 93 ? -13.956 -17.638 12.900 1.00 71.69 93 ALA A C 1
ATOM 769 O O . ALA A 1 93 ? -14.745 -18.523 12.491 1.00 71.69 93 ALA A O 1
#

Mean predicted aligned error: 5.92 Å

Sequence (93 aa):
MHGILPDETRTRIKKTGWNAPAHQWFANKGLLELKELIYSPTFRQRGIYNLSQLDIILSEHEAIVSKGEARDNHMMFLWQLVNLELWLRSIPA

Foldseek 3Di:
DVVPDDPCVVVDPDDDDDPDPLLCCCLPVCVVVLVCLCPPPVNVVVVPDDSVVVVVLSVQSNVCSVVVPPDDHCSVVSVVVVVVSVVVVPDDD

Solvent-accessible surface area (backbone atoms only — not comparable to full-atom values): 5764 Å² total; per-residue (Å²): 106,85,95,75,49,60,65,73,68,75,67,50,81,77,81,86,71,83,75,75,65,46,54,58,34,59,52,47,88,38,32,62,61,50,50,52,52,63,69,30,68,70,54,56,72,65,64,83,70,62,65,75,61,49,53,51,50,52,52,52,29,35,50,35,57,76,69,64,50,97,63,92,66,47,40,66,59,55,49,51,52,53,51,50,53,56,50,64,68,68,54,81,132

pLDDT: mean 91.77, std 7.04, range [64.19, 97.69]

Radius of gyration: 17.85 Å; Cα contacts (8 Å, |Δi|>4): 47; chains: 1; bounding box: 29×45×44 Å

Secondary structure (DSSP, 8-state):
-TTTS-HHHHT----------HHHHHHTTTHHHHHHHHHSHHHHHT--S-HHHHHHHHHHHHHHHHHT-SS--SHHHHHHHHHHHHHHHHS--